Protein AF-A0A5U0D5L1-F1 (afdb_monomer_lite)

Foldseek 3Di:
DDQDPVRDDDQCQVCCVVCDDVNVVVVLVVPPLVVLLVVLVVCVVVLFFPPDDSVVNSVVVSVVVVVCSNPDPDPVSCVVCVVVVVVVVVVVSVVGGDD

Structure (mmCIF, N/CA/C/O backbone):
data_AF-A0A5U0D5L1-F1
#
_entry.id   AF-A0A5U0D5L1-F1
#
loop_
_atom_site.group_PDB
_atom_site.id
_atom_site.type_symbol
_atom_site.label_atom_id
_atom_site.label_alt_id
_atom_site.label_comp_id
_atom_site.label_asym_id
_atom_site.label_entity_id
_atom_site.label_seq_id
_atom_site.pdbx_PDB_ins_code
_atom_site.Cartn_x
_atom_site.Cartn_y
_atom_site.Cartn_z
_atom_site.occupancy
_atom_site.B_iso_or_equiv
_atom_site.auth_seq_id
_atom_site.auth_comp_id
_atom_site.auth_asym_id
_atom_site.auth_atom_id
_atom_site.pdbx_PDB_model_num
ATOM 1 N N . TYR A 1 1 ? 8.402 -0.991 -8.455 1.00 68.38 1 TYR A N 1
ATOM 2 C CA . TYR A 1 1 ? 9.416 -1.388 -9.450 1.00 68.38 1 TYR A CA 1
ATOM 3 C C . TYR A 1 1 ? 9.364 -2.883 -9.616 1.00 68.38 1 TYR A C 1
ATOM 5 O O . TYR A 1 1 ? 9.111 -3.566 -8.629 1.00 68.38 1 TYR A O 1
ATOM 13 N N . ILE A 1 2 ? 9.602 -3.363 -10.829 1.00 71.62 2 ILE A N 1
ATOM 14 C CA . ILE A 1 2 ? 9.815 -4.781 -11.125 1.00 71.62 2 ILE A CA 1
ATOM 15 C C . ILE A 1 2 ? 11.290 -4.939 -11.492 1.00 71.62 2 ILE A C 1
ATOM 17 O O . ILE A 1 2 ? 11.867 -4.048 -12.114 1.00 71.62 2 ILE A O 1
ATOM 21 N N . ILE A 1 3 ? 11.911 -6.022 -11.031 1.00 71.88 3 ILE A N 1
ATOM 22 C CA . ILE A 1 3 ? 13.303 -6.336 -11.354 1.00 71.88 3 ILE A CA 1
ATOM 23 C C . ILE A 1 3 ? 13.286 -7.216 -12.602 1.00 71.88 3 ILE A C 1
ATOM 25 O O . ILE A 1 3 ? 12.662 -8.276 -12.583 1.00 71.88 3 ILE A O 1
ATOM 29 N N . ASP A 1 4 ? 13.923 -6.767 -13.683 1.00 72.38 4 ASP A N 1
ATOM 30 C CA . ASP A 1 4 ? 14.056 -7.571 -14.899 1.00 72.38 4 ASP A CA 1
ATOM 31 C C . ASP A 1 4 ? 15.099 -8.693 -14.733 1.00 72.38 4 ASP A C 1
ATOM 3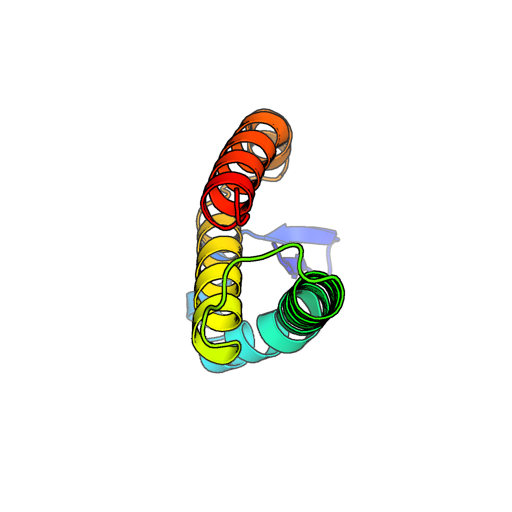3 O O . ASP A 1 4 ? 15.826 -8.775 -13.737 1.00 72.38 4 ASP A O 1
ATOM 37 N N . ASN A 1 5 ? 15.217 -9.554 -15.744 1.00 74.62 5 ASN A N 1
ATOM 38 C CA . ASN A 1 5 ? 16.189 -10.654 -15.742 1.00 74.62 5 ASN A CA 1
ATOM 39 C C . ASN A 1 5 ? 17.655 -10.181 -15.660 1.00 74.62 5 ASN A C 1
ATOM 41 O O . ASN A 1 5 ? 18.529 -10.949 -15.261 1.00 74.62 5 ASN A O 1
ATOM 45 N N . ASN A 1 6 ? 17.924 -8.919 -15.996 1.00 80.81 6 ASN A N 1
ATOM 46 C CA . ASN A 1 6 ? 19.238 -8.283 -15.933 1.00 80.81 6 ASN A CA 1
ATOM 47 C C . ASN A 1 6 ? 19.458 -7.510 -14.618 1.00 80.81 6 ASN A C 1
ATOM 49 O O . ASN A 1 6 ? 20.469 -6.824 -14.472 1.00 80.81 6 ASN A O 1
ATOM 53 N N . LYS A 1 7 ? 18.548 -7.645 -13.644 1.00 76.12 7 LYS A N 1
ATOM 54 C CA . LYS A 1 7 ? 18.540 -6.938 -12.354 1.00 76.12 7 LYS A CA 1
ATOM 55 C C . LYS A 1 7 ? 18.333 -5.423 -12.452 1.00 76.12 7 LYS A C 1
ATOM 57 O O . LYS A 1 7 ? 18.607 -4.705 -11.488 1.00 76.12 7 LYS A O 1
ATOM 62 N N . ASN A 1 8 ? 17.815 -4.931 -13.570 1.00 76.75 8 ASN A N 1
ATOM 63 C CA . ASN A 1 8 ? 17.420 -3.538 -13.703 1.00 76.75 8 ASN A CA 1
ATOM 64 C C . ASN A 1 8 ? 16.063 -3.309 -13.048 1.00 76.75 8 ASN A C 1
ATOM 66 O O . ASN A 1 8 ? 15.167 -4.151 -13.097 1.00 76.75 8 ASN A O 1
ATOM 70 N N . LEU A 1 9 ? 15.907 -2.134 -12.449 1.00 75.31 9 LEU A N 1
ATOM 71 C CA . LEU A 1 9 ? 14.650 -1.705 -11.854 1.00 75.31 9 LEU A CA 1
ATOM 72 C C . LEU A 1 9 ? 13.821 -0.979 -12.900 1.00 75.31 9 LEU A C 1
ATOM 74 O O . LEU A 1 9 ? 14.170 0.130 -13.299 1.00 75.31 9 LEU A O 1
ATOM 78 N N . ILE A 1 10 ? 12.700 -1.579 -13.282 1.00 77.81 10 ILE A N 1
ATOM 79 C CA . ILE A 1 10 ? 11.755 -0.982 -14.218 1.00 77.81 10 ILE A CA 1
ATOM 80 C C . ILE A 1 10 ? 10.613 -0.322 -13.422 1.00 77.81 10 ILE A C 1
ATOM 82 O O . ILE A 1 10 ? 10.040 -0.958 -12.517 1.00 77.81 10 ILE A O 1
ATOM 86 N N . PRO A 1 11 ? 10.279 0.956 -13.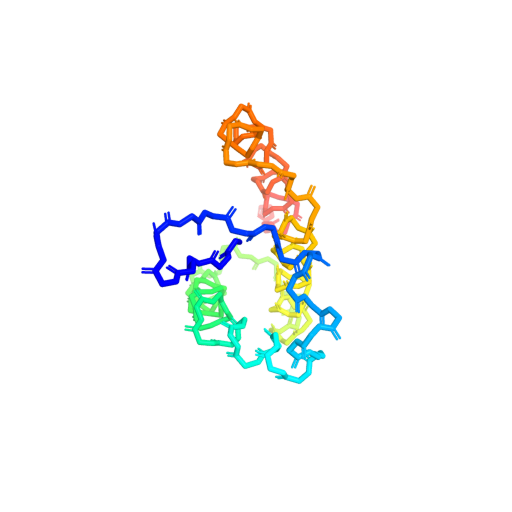687 1.00 77.75 11 PRO A N 1
ATOM 87 C CA . PRO A 1 11 ? 9.112 1.614 -13.103 1.00 77.75 11 PRO A CA 1
ATOM 88 C C . PRO A 1 11 ? 7.818 0.857 -13.422 1.00 77.75 11 PRO A C 1
ATOM 90 O O . PRO A 1 11 ? 7.633 0.353 -14.525 1.00 77.75 11 PRO A O 1
ATOM 93 N N . ILE A 1 12 ? 6.878 0.806 -12.471 1.00 77.94 12 ILE A N 1
ATOM 94 C CA . ILE A 1 12 ? 5.602 0.086 -12.672 1.00 77.94 12 ILE A CA 1
ATOM 95 C C . ILE A 1 12 ? 4.820 0.661 -13.861 1.00 77.94 12 ILE A C 1
ATOM 97 O O . ILE A 1 12 ? 4.200 -0.096 -14.596 1.00 77.94 12 ILE A O 1
ATOM 101 N N . GLN A 1 13 ? 4.911 1.972 -14.090 1.00 74.06 13 GLN A N 1
ATOM 102 C CA . GLN A 1 13 ? 4.276 2.681 -15.207 1.00 74.06 13 GLN A CA 1
ATOM 103 C C . GLN A 1 13 ? 4.684 2.135 -16.581 1.00 74.06 13 GLN A C 1
ATOM 105 O O . GLN A 1 13 ? 3.875 2.140 -17.501 1.00 74.06 13 GLN A O 1
ATOM 110 N N . GLU A 1 14 ? 5.930 1.676 -16.720 1.00 76.81 14 GLU A N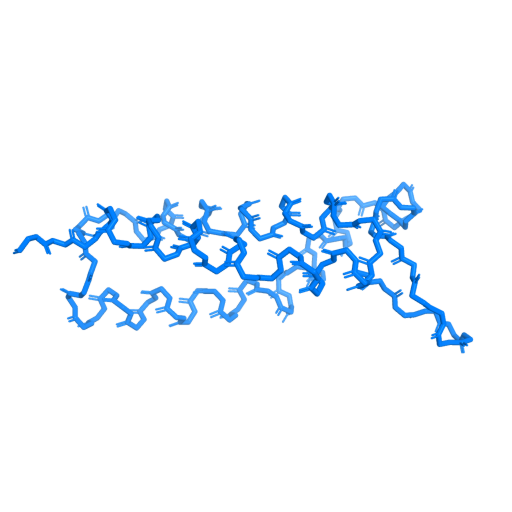 1
ATOM 111 C CA . GLU A 1 14 ? 6.465 1.155 -17.982 1.00 76.81 14 GLU A CA 1
ATOM 112 C C . GLU A 1 14 ? 6.069 -0.308 -18.200 1.00 76.81 14 GLU A C 1
ATOM 114 O O . GLU A 1 14 ? 5.893 -0.748 -19.332 1.00 76.81 14 GLU A O 1
ATOM 119 N N . VAL A 1 15 ? 5.880 -1.060 -17.113 1.00 77.31 15 VAL A N 1
ATOM 120 C CA . VAL A 1 15 ? 5.504 -2.479 -17.178 1.00 77.31 15 VAL A CA 1
ATOM 121 C C . VAL A 1 15 ? 3.991 -2.657 -17.296 1.00 77.31 15 VAL A C 1
ATOM 123 O O . VAL A 1 15 ? 3.514 -3.579 -17.953 1.00 77.31 15 VAL A O 1
ATOM 126 N N . MET A 1 16 ? 3.222 -1.762 -16.682 1.00 80.62 16 MET A N 1
ATOM 127 C CA . MET A 1 16 ? 1.769 -1.846 -16.559 1.00 80.62 16 MET A CA 1
ATOM 128 C C . MET A 1 16 ? 1.017 -1.978 -17.902 1.00 80.62 16 MET A C 1
ATOM 130 O O . MET A 1 16 ? 0.115 -2.815 -17.962 1.00 80.62 16 MET A O 1
ATOM 134 N N . PRO A 1 17 ? 1.371 -1.264 -18.992 1.00 81.62 17 PRO A N 1
ATOM 135 C CA . PRO A 1 17 ? 0.746 -1.468 -20.303 1.00 81.62 17 PRO A CA 1
ATOM 136 C C . PRO A 1 17 ? 1.003 -2.856 -20.909 1.00 81.62 17 PRO A C 1
ATOM 138 O O . PRO A 1 17 ? 0.248 -3.285 -21.775 1.00 81.62 17 PRO A O 1
ATOM 141 N N . ILE A 1 18 ? 2.064 -3.544 -20.472 1.00 82.31 18 ILE A N 1
ATOM 142 C CA . ILE A 1 18 ? 2.510 -4.837 -21.008 1.00 82.31 18 ILE A CA 1
ATOM 143 C C . ILE A 1 18 ? 1.880 -5.993 -20.223 1.00 82.31 18 ILE A C 1
ATOM 145 O O . ILE A 1 18 ? 1.367 -6.934 -20.822 1.00 82.31 18 ILE A O 1
ATOM 149 N N . ILE A 1 19 ? 1.904 -5.927 -18.886 1.00 81.00 19 ILE A N 1
ATOM 150 C CA . ILE A 1 19 ? 1.374 -6.994 -18.014 1.00 81.00 19 ILE A CA 1
ATOM 151 C C . ILE A 1 19 ? -0.135 -6.868 -17.763 1.00 81.00 19 ILE A C 1
ATOM 153 O O . ILE A 1 19 ? -0.787 -7.837 -17.381 1.00 81.00 19 ILE A O 1
ATOM 157 N N . GLY A 1 20 ? -0.697 -5.678 -17.987 1.00 81.19 20 GLY A N 1
ATOM 158 C CA . GLY A 1 20 ? -2.101 -5.377 -17.743 1.00 81.19 20 GLY A CA 1
ATOM 159 C C . GLY A 1 20 ? -2.461 -5.213 -16.261 1.00 81.19 20 GLY A C 1
ATOM 160 O O . GLY A 1 20 ? -1.708 -5.553 -15.347 1.00 81.19 20 GLY A O 1
ATOM 161 N N . TRP A 1 21 ? -3.660 -4.675 -16.022 1.00 78.38 21 TRP A N 1
ATOM 162 C CA . TRP A 1 21 ? -4.166 -4.368 -14.679 1.00 78.38 21 TRP A CA 1
ATOM 163 C C . TRP A 1 21 ? -4.323 -5.600 -13.784 1.00 78.38 21 TRP A C 1
ATOM 165 O O . TRP A 1 21 ? -3.926 -5.554 -12.624 1.00 78.38 21 TRP A O 1
ATOM 175 N N . ASN A 1 22 ? -4.844 -6.706 -14.322 1.00 78.94 22 ASN A N 1
ATOM 176 C CA . ASN A 1 22 ? -5.110 -7.915 -13.536 1.00 78.94 22 ASN A CA 1
ATOM 177 C C . ASN A 1 22 ? -3.822 -8.531 -12.973 1.00 78.94 22 ASN A C 1
ATOM 179 O O . ASN A 1 22 ? -3.807 -9.038 -11.856 1.00 78.94 22 ASN A O 1
ATOM 183 N N . GLU A 1 23 ? -2.729 -8.496 -13.737 1.00 80.81 23 GLU A N 1
ATOM 184 C CA . GLU A 1 23 ? -1.455 -9.051 -13.283 1.00 80.81 23 GLU A CA 1
ATOM 185 C C . GLU A 1 23 ? -0.776 -8.126 -12.266 1.00 80.81 23 GLU A C 1
ATOM 187 O O . GLU A 1 23 ? -0.225 -8.587 -11.268 1.00 80.81 23 GLU A O 1
ATOM 192 N N . LEU A 1 24 ? -0.904 -6.807 -12.450 1.00 78.62 24 LEU A N 1
ATOM 193 C CA . LEU A 1 24 ? -0.474 -5.826 -11.455 1.00 78.62 24 LEU A CA 1
ATOM 194 C C . LEU A 1 24 ? -1.235 -5.982 -10.128 1.00 78.62 24 LEU A C 1
ATOM 196 O O . LEU A 1 24 ? -0.636 -5.871 -9.057 1.00 78.62 24 LEU A O 1
ATOM 200 N N . GLU A 1 25 ? -2.538 -6.256 -10.190 1.00 77.94 25 GLU A N 1
ATOM 201 C CA . GLU A 1 25 ? -3.375 -6.501 -9.015 1.00 77.94 25 GLU A CA 1
ATOM 202 C C . GLU A 1 25 ? -2.935 -7.762 -8.262 1.00 77.94 25 GLU A C 1
ATOM 204 O O . GLU A 1 25 ? -2.775 -7.711 -7.044 1.00 77.94 25 GLU A O 1
ATOM 209 N N . LYS A 1 26 ? -2.623 -8.859 -8.965 1.00 79.81 26 LYS A N 1
ATOM 210 C CA . LYS A 1 26 ? -2.063 -10.071 -8.337 1.00 79.81 26 LYS A CA 1
ATOM 211 C C . LYS A 1 26 ? -0.738 -9.804 -7.625 1.00 79.81 26 LYS A C 1
ATOM 213 O O . LYS A 1 26 ? -0.572 -10.213 -6.478 1.00 79.81 26 LYS A O 1
ATOM 218 N N . ILE A 1 27 ? 0.179 -9.075 -8.264 1.00 76.38 27 ILE A N 1
ATOM 219 C CA . ILE A 1 27 ? 1.456 -8.681 -7.644 1.00 76.38 27 ILE A CA 1
ATOM 220 C C . ILE A 1 27 ? 1.192 -7.809 -6.405 1.00 76.38 27 ILE A C 1
ATOM 222 O O . ILE A 1 27 ? 1.825 -7.976 -5.362 1.00 76.38 27 ILE A O 1
ATOM 226 N N . SER A 1 28 ? 0.239 -6.878 -6.482 1.00 77.31 28 SER A N 1
ATOM 227 C CA . SER A 1 28 ? -0.139 -6.053 -5.332 1.00 77.31 28 SER A CA 1
ATOM 228 C C . SER A 1 28 ? -0.678 -6.895 -4.179 1.00 77.31 28 SER A C 1
ATOM 230 O O . SER A 1 28 ? -0.243 -6.710 -3.039 1.00 77.31 28 SER A O 1
ATOM 232 N N . LEU A 1 29 ? -1.546 -7.861 -4.483 1.00 78.12 29 LEU A N 1
ATOM 233 C CA . LEU A 1 29 ? -2.112 -8.786 -3.509 1.00 78.12 29 LEU A CA 1
ATOM 234 C C . LEU A 1 29 ? -1.018 -9.571 -2.777 1.00 78.12 29 LEU A C 1
ATOM 236 O O . LEU A 1 29 ? -1.019 -9.634 -1.545 1.00 78.12 29 LEU A O 1
ATOM 240 N N . GLU A 1 30 ? -0.060 -10.108 -3.533 1.00 78.12 30 GLU A N 1
ATOM 241 C CA . GLU A 1 30 ? 1.021 -10.950 -3.020 1.00 78.12 30 GLU A CA 1
ATOM 242 C C . GLU A 1 30 ? 2.011 -10.173 -2.136 1.00 78.12 30 GLU A C 1
ATOM 244 O O . GLU A 1 30 ? 2.401 -10.643 -1.065 1.00 78.12 30 GLU A O 1
ATOM 249 N N . TYR A 1 31 ? 2.400 -8.959 -2.539 1.0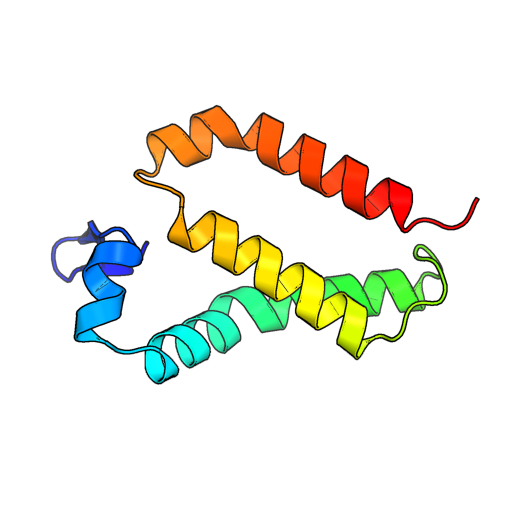0 72.75 31 TYR A N 1
ATOM 250 C CA . TYR A 1 31 ? 3.514 -8.246 -1.898 1.00 72.75 31 TYR A CA 1
ATOM 251 C C . TYR A 1 31 ? 3.103 -7.091 -0.977 1.00 72.75 31 TYR A C 1
ATOM 253 O O . TYR A 1 31 ? 3.868 -6.742 -0.066 1.00 72.75 31 TYR A O 1
ATOM 261 N N . ILE A 1 32 ? 1.934 -6.483 -1.201 1.00 75.88 32 ILE A N 1
ATOM 262 C CA . ILE A 1 32 ? 1.482 -5.261 -0.516 1.00 75.88 32 ILE A CA 1
ATOM 263 C C . ILE A 1 32 ? 0.248 -5.557 0.337 1.00 75.88 32 ILE A C 1
ATOM 265 O O . ILE A 1 32 ? 0.294 -5.368 1.555 1.00 75.88 32 ILE A O 1
ATOM 269 N N . THR A 1 33 ? -0.826 -6.064 -0.268 1.00 79.88 33 THR A N 1
ATOM 270 C CA . THR A 1 33 ? -2.138 -6.169 0.383 1.00 79.88 33 THR A CA 1
ATOM 271 C C . THR A 1 33 ? -2.121 -7.070 1.604 1.00 79.88 33 THR A C 1
ATOM 273 O O . THR A 1 33 ? -2.635 -6.673 2.647 1.00 79.88 33 THR A O 1
ATOM 276 N N . GLY A 1 34 ? -1.463 -8.233 1.537 1.00 81.38 34 GLY A N 1
ATOM 277 C CA . GLY A 1 34 ? -1.349 -9.119 2.700 1.00 81.38 34 GLY A CA 1
ATOM 278 C C . GLY A 1 34 ? -0.705 -8.434 3.915 1.00 81.38 34 GLY A C 1
ATOM 279 O O . GLY A 1 34 ? -1.197 -8.555 5.037 1.00 81.38 34 GLY A O 1
ATOM 280 N N . LYS A 1 35 ? 0.357 -7.646 3.694 1.00 81.62 35 LYS A N 1
ATOM 281 C CA . LYS A 1 35 ? 1.061 -6.923 4.768 1.00 81.62 35 LYS A CA 1
ATOM 282 C C . LYS A 1 35 ? 0.241 -5.757 5.308 1.00 81.62 35 LYS A C 1
ATOM 284 O O . LYS A 1 35 ? 0.178 -5.578 6.523 1.00 81.62 35 LYS A O 1
ATOM 289 N N . VAL A 1 36 ? -0.385 -4.978 4.424 1.00 81.94 36 VAL A N 1
ATOM 290 C CA . VAL A 1 36 ? -1.253 -3.855 4.808 1.00 81.94 36 VAL A CA 1
ATOM 291 C C . VAL A 1 36 ? -2.421 -4.366 5.643 1.00 81.94 36 VAL A C 1
ATOM 293 O O . VAL A 1 36 ? -2.621 -3.888 6.757 1.00 81.94 36 VAL A O 1
ATOM 296 N N . ASN A 1 37 ? -3.124 -5.392 5.163 1.00 83.81 37 ASN A N 1
ATOM 297 C CA . ASN A 1 37 ? -4.277 -5.962 5.852 1.00 83.81 37 ASN A CA 1
ATOM 298 C C . ASN A 1 37 ? -3.895 -6.506 7.234 1.00 83.81 37 ASN A C 1
ATOM 300 O O . ASN A 1 37 ? -4.598 -6.229 8.200 1.00 83.81 37 ASN A O 1
ATOM 304 N N . ALA A 1 38 ? -2.763 -7.209 7.359 1.00 85.56 38 ALA A N 1
ATOM 305 C CA . ALA A 1 38 ? -2.295 -7.723 8.647 1.00 85.56 38 ALA A CA 1
ATOM 306 C C . ALA A 1 38 ? -2.010 -6.603 9.665 1.00 85.56 38 ALA A C 1
ATOM 308 O O . ALA A 1 38 ? -2.382 -6.715 10.833 1.00 85.56 38 ALA A O 1
ATOM 309 N N . ILE A 1 39 ? -1.376 -5.508 9.228 1.00 84.19 39 ILE A N 1
ATOM 310 C CA . ILE A 1 39 ? -1.100 -4.350 10.091 1.00 84.19 39 ILE A CA 1
ATOM 311 C C . ILE A 1 39 ? -2.407 -3.669 10.504 1.00 84.19 39 ILE A C 1
ATOM 313 O O . ILE A 1 39 ? -2.588 -3.378 11.683 1.00 84.19 39 ILE A O 1
ATOM 317 N N . VAL A 1 40 ? -3.321 -3.441 9.559 1.00 82.25 40 VAL A N 1
ATOM 318 C CA . VAL A 1 40 ? -4.618 -2.801 9.824 1.00 82.25 40 VAL A CA 1
ATOM 319 C C . VAL A 1 40 ? -5.437 -3.618 10.812 1.00 82.25 40 VAL A C 1
ATOM 321 O O . VAL A 1 40 ? -5.866 -3.081 11.830 1.00 82.25 40 VAL A O 1
ATOM 324 N N . SER A 1 41 ? -5.582 -4.923 10.575 1.00 84.56 41 SER A N 1
ATOM 325 C CA . SER A 1 41 ? -6.326 -5.802 11.475 1.00 84.56 41 SER A CA 1
ATOM 326 C C . SER A 1 41 ? -5.721 -5.825 12.880 1.00 84.56 41 SER A C 1
ATOM 328 O O . SER A 1 41 ? -6.468 -5.777 13.853 1.00 84.56 41 SER A O 1
ATOM 330 N N . LYS A 1 42 ? -4.386 -5.811 13.011 1.00 86.62 42 LYS A N 1
ATOM 331 C CA . LYS A 1 42 ? -3.723 -5.687 14.317 1.00 86.62 42 LYS A CA 1
ATOM 332 C C . LYS A 1 42 ? -4.053 -4.358 15.008 1.00 86.62 42 LYS A C 1
ATOM 334 O O . LYS A 1 42 ? -4.383 -4.351 16.187 1.00 86.62 42 LYS A O 1
ATOM 339 N N . LEU A 1 43 ? -3.989 -3.240 14.287 1.00 82.50 43 LEU A N 1
ATOM 340 C CA . LEU A 1 43 ? -4.278 -1.915 14.848 1.00 82.50 43 L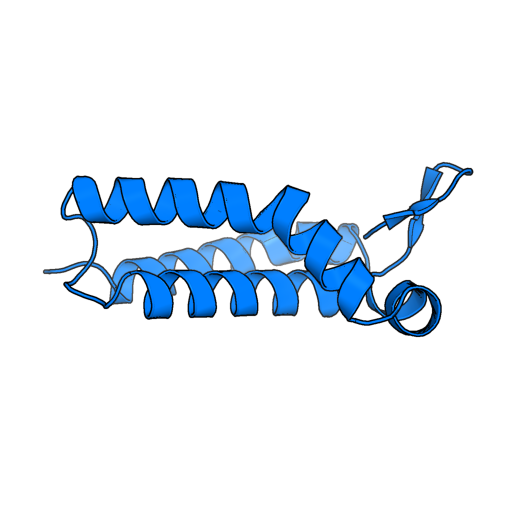EU A CA 1
ATOM 341 C C . LEU A 1 43 ? -5.749 -1.764 15.280 1.00 82.50 43 LEU A C 1
ATOM 343 O O . LEU A 1 43 ? -6.017 -1.111 16.288 1.00 82.50 43 LEU A O 1
ATOM 347 N N . ILE A 1 44 ? -6.682 -2.385 14.549 1.00 81.12 44 ILE A N 1
ATOM 348 C CA . ILE A 1 44 ? -8.100 -2.472 14.931 1.00 81.12 44 ILE A CA 1
ATOM 349 C C . ILE A 1 44 ? -8.254 -3.315 16.203 1.00 81.12 44 ILE A C 1
ATOM 351 O O . ILE A 1 44 ? -8.889 -2.866 17.151 1.00 81.12 44 ILE A O 1
ATOM 355 N N . GLN A 1 45 ? -7.636 -4.502 16.264 1.00 83.81 45 GLN A N 1
ATOM 356 C CA . GLN A 1 45 ? -7.677 -5.372 17.451 1.00 83.81 45 GLN A CA 1
ATOM 357 C C . GLN A 1 45 ? -7.123 -4.689 18.709 1.00 83.81 45 GLN A C 1
ATOM 359 O O . GLN A 1 45 ? -7.618 -4.918 19.809 1.00 83.81 45 GLN A O 1
ATOM 364 N N . GLU A 1 46 ? -6.106 -3.841 18.552 1.00 87.12 46 GLU A N 1
ATOM 365 C CA . GLU A 1 46 ? -5.509 -3.064 19.642 1.00 87.12 46 GLU A CA 1
ATOM 366 C C . GLU A 1 46 ? -6.308 -1.790 19.998 1.00 87.12 46 GLU A C 1
ATOM 368 O O . GLU A 1 46 ? -5.848 -1.015 20.836 1.00 87.12 46 GLU A O 1
ATOM 373 N N . ASN A 1 47 ? -7.476 -1.546 19.378 1.00 81.00 47 ASN A N 1
ATOM 374 C CA . ASN A 1 47 ? -8.277 -0.317 19.516 1.00 81.00 47 ASN A CA 1
ATOM 375 C C . ASN A 1 47 ? -7.456 0.970 19.297 1.00 81.00 47 ASN A C 1
ATOM 377 O O . ASN A 1 47 ? -7.697 2.004 19.917 1.00 81.00 47 ASN A O 1
ATOM 381 N N . GLN A 1 48 ? -6.454 0.920 18.415 1.00 77.56 48 GLN A N 1
ATOM 382 C CA . GLN A 1 48 ? -5.602 2.076 18.112 1.00 77.56 48 GLN A CA 1
ATOM 383 C C . GLN A 1 48 ? -6.144 2.939 16.974 1.00 77.56 48 GLN A C 1
ATOM 385 O O . GLN A 1 48 ? -5.566 3.983 16.663 1.00 77.56 48 GLN A O 1
ATOM 390 N N . LEU A 1 49 ? -7.223 2.497 16.335 1.00 73.94 49 LEU A N 1
ATOM 391 C CA . LEU A 1 49 ? -7.888 3.177 15.238 1.00 73.94 49 LEU A CA 1
ATOM 392 C C . LEU A 1 49 ? -9.349 3.402 15.611 1.00 73.94 49 LEU A C 1
ATOM 394 O O . LEU A 1 49 ? -9.964 2.557 16.255 1.00 73.94 49 LEU A O 1
ATOM 398 N N . LYS A 1 50 ? -9.889 4.533 15.163 1.00 72.38 50 LYS A N 1
ATOM 399 C CA . LYS A 1 50 ? -11.321 4.824 15.142 1.00 72.38 50 LYS A CA 1
ATOM 400 C C . LYS A 1 50 ? -12.089 3.662 14.540 1.00 72.38 50 LYS A C 1
ATOM 402 O O . LYS A 1 50 ? -11.588 2.993 13.633 1.00 72.38 50 LYS A O 1
ATOM 407 N N . ALA A 1 51 ? -13.333 3.509 14.982 1.00 68.88 51 ALA A N 1
ATOM 408 C CA . ALA A 1 51 ? -14.293 2.597 14.378 1.00 68.88 51 ALA A CA 1
ATOM 409 C C . ALA A 1 51 ? -14.566 2.998 12.915 1.00 68.88 51 ALA A C 1
ATOM 411 O O . ALA A 1 51 ? -15.465 3.781 12.611 1.00 68.88 51 ALA A O 1
ATOM 412 N N . TYR A 1 52 ? -13.743 2.469 12.018 1.00 70.81 52 TYR A N 1
ATOM 413 C CA . TYR A 1 52 ? -13.941 2.470 10.580 1.00 70.81 52 TYR A CA 1
ATOM 414 C C . TYR A 1 52 ? -14.297 1.059 10.144 1.00 70.81 52 TYR A C 1
ATOM 416 O O . TYR A 1 52 ? -13.850 0.079 10.742 1.00 70.81 52 TYR A O 1
ATOM 424 N N . ASP A 1 53 ? -15.082 0.970 9.078 1.00 80.44 53 ASP A N 1
ATOM 425 C CA . ASP A 1 53 ? -15.274 -0.293 8.385 1.00 80.44 53 ASP A CA 1
ATOM 426 C C . ASP A 1 53 ? -13.911 -0.846 7.920 1.00 80.44 53 ASP A C 1
ATOM 428 O O . ASP A 1 53 ? -13.085 -0.120 7.353 1.00 80.44 53 ASP A O 1
ATOM 432 N N . ASP A 1 54 ? -13.662 -2.118 8.230 1.00 78.88 54 ASP A N 1
ATOM 433 C CA . ASP A 1 54 ? -12.371 -2.780 8.017 1.00 78.88 54 ASP A CA 1
ATOM 434 C C . ASP A 1 54 ? -12.012 -2.826 6.523 1.00 78.88 54 ASP A C 1
ATOM 436 O O . ASP A 1 54 ? -10.878 -2.518 6.138 1.00 78.88 54 ASP A O 1
ATOM 440 N N . ASP A 1 55 ? -12.994 -3.107 5.663 1.00 81.19 55 ASP A N 1
ATOM 441 C CA . ASP A 1 55 ? -12.796 -3.160 4.215 1.00 81.19 55 ASP A CA 1
ATOM 442 C C . ASP A 1 55 ? -12.538 -1.766 3.640 1.00 81.19 55 ASP A C 1
ATOM 444 O O . ASP A 1 55 ? -11.636 -1.591 2.814 1.00 81.19 55 ASP A O 1
ATOM 448 N N . VAL A 1 56 ? -13.259 -0.743 4.112 1.00 81.31 56 VAL A N 1
ATOM 449 C CA . VAL A 1 56 ? -13.014 0.653 3.714 1.00 81.31 56 VAL A CA 1
ATOM 450 C C . VAL A 1 56 ? -11.579 1.065 4.038 1.00 81.31 56 VAL A C 1
ATOM 452 O O . VAL A 1 56 ? -10.884 1.626 3.183 1.00 81.31 56 VAL A O 1
ATOM 455 N N . LEU A 1 57 ? -11.107 0.771 5.250 1.00 80.62 57 LEU A N 1
ATOM 456 C CA . LEU A 1 57 ? -9.774 1.172 5.682 1.00 80.62 57 LEU A CA 1
ATOM 457 C C . LEU A 1 57 ? -8.672 0.432 4.909 1.00 80.62 57 LEU A C 1
ATOM 459 O O . LEU A 1 57 ? -7.708 1.057 4.451 1.00 80.62 57 LEU A O 1
ATOM 463 N N . LYS A 1 58 ? -8.826 -0.881 4.717 1.00 83.00 58 LYS A N 1
ATOM 464 C CA . LYS A 1 58 ? -7.904 -1.693 3.910 1.00 83.00 58 LYS A CA 1
ATOM 465 C C . LYS A 1 58 ? -7.840 -1.195 2.470 1.00 83.00 58 LYS A C 1
ATOM 467 O O . LYS A 1 58 ? -6.742 -1.014 1.941 1.00 83.00 58 LYS A O 1
ATOM 472 N N . ASN A 1 59 ? -8.981 -0.928 1.839 1.00 82.50 59 ASN A N 1
ATOM 473 C CA . ASN A 1 59 ? -9.031 -0.457 0.453 1.00 82.50 59 ASN A CA 1
ATOM 474 C C . ASN A 1 59 ? -8.358 0.906 0.283 1.00 82.50 59 ASN A C 1
ATOM 476 O O . ASN A 1 59 ? -7.569 1.098 -0.645 1.00 82.50 59 ASN A O 1
ATOM 480 N N . LEU A 1 60 ? -8.598 1.832 1.211 1.00 82.88 60 LEU A N 1
ATOM 481 C CA . LEU A 1 60 ? -7.989 3.157 1.168 1.00 82.88 60 LEU A CA 1
ATOM 482 C C . LEU A 1 60 ? -6.457 3.083 1.279 1.00 82.88 60 LEU A C 1
ATOM 484 O O . LEU A 1 60 ? -5.736 3.720 0.508 1.00 82.88 60 LEU A O 1
ATOM 488 N N . LEU A 1 61 ? -5.955 2.271 2.211 1.00 82.38 61 LEU A N 1
ATOM 489 C CA . LEU A 1 61 ? -4.520 2.092 2.417 1.00 82.38 61 LEU A CA 1
ATOM 490 C C . LEU A 1 61 ? -3.856 1.402 1.221 1.00 82.38 61 LEU A C 1
ATOM 492 O O . LEU A 1 61 ? -2.812 1.864 0.757 1.00 82.38 61 LEU A O 1
ATOM 496 N N . ASN A 1 62 ? -4.477 0.357 0.670 1.00 82.62 62 ASN A N 1
ATOM 497 C CA . ASN A 1 62 ? -3.991 -0.307 -0.541 1.00 82.62 62 ASN A CA 1
ATOM 498 C C . ASN A 1 62 ? -3.933 0.657 -1.737 1.00 82.62 62 ASN A C 1
ATOM 500 O O . ASN A 1 62 ? -2.909 0.721 -2.420 1.00 82.62 62 ASN A O 1
ATOM 504 N N . GLY A 1 63 ? -4.978 1.466 -1.947 1.00 80.81 63 GLY A N 1
ATOM 505 C CA . GLY A 1 63 ? -5.006 2.481 -3.002 1.00 80.81 63 GLY A CA 1
ATOM 506 C C . GLY A 1 63 ? -3.899 3.526 -2.847 1.00 80.81 63 GLY A C 1
ATOM 507 O O . GLY A 1 63 ? -3.249 3.902 -3.825 1.00 80.81 63 GLY A O 1
ATOM 508 N N . TRP A 1 64 ? -3.613 3.946 -1.614 1.00 80.00 64 TRP A N 1
ATOM 509 C CA . TRP A 1 64 ? -2.537 4.893 -1.332 1.00 80.00 64 TRP A CA 1
ATOM 510 C C . TRP A 1 64 ? -1.145 4.308 -1.620 1.00 80.00 64 TRP A C 1
ATOM 512 O O . TRP A 1 64 ? -0.334 4.948 -2.294 1.00 80.00 64 TRP A O 1
ATOM 522 N N . PHE A 1 65 ? -0.873 3.071 -1.191 1.00 78.19 65 PHE A N 1
ATOM 523 C CA . PHE A 1 65 ? 0.392 2.397 -1.506 1.00 78.19 65 PHE A CA 1
ATOM 524 C C . PHE A 1 65 ? 0.563 2.160 -3.008 1.00 78.19 65 PHE A C 1
ATOM 526 O O . PHE A 1 65 ? 1.655 2.384 -3.537 1.00 78.19 65 PHE A O 1
ATOM 533 N N . MET A 1 66 ? -0.508 1.775 -3.707 1.00 78.00 66 MET A N 1
ATOM 534 C CA . MET A 1 66 ? -0.496 1.630 -5.162 1.00 78.00 66 MET A CA 1
ATOM 535 C C . MET A 1 66 ? -0.193 2.966 -5.850 1.00 78.00 66 MET A C 1
ATOM 537 O O . MET A 1 66 ? 0.650 3.020 -6.744 1.00 78.00 66 MET A O 1
ATOM 541 N N . HIS A 1 67 ? -0.800 4.067 -5.394 1.00 78.81 67 HIS A N 1
ATOM 542 C CA . HIS A 1 67 ? -0.518 5.400 -5.925 1.00 78.81 67 HIS A CA 1
ATOM 543 C C . HIS A 1 67 ? 0.968 5.763 -5.786 1.00 78.81 67 HIS A C 1
ATOM 545 O O . HIS A 1 67 ? 1.575 6.210 -6.759 1.00 78.81 67 HIS A O 1
ATOM 551 N N . ILE A 1 68 ? 1.586 5.521 -4.624 1.00 75.12 68 ILE A N 1
ATOM 552 C CA . ILE A 1 68 ? 3.028 5.755 -4.423 1.00 75.12 68 ILE A CA 1
ATOM 553 C C . ILE A 1 68 ? 3.859 4.870 -5.356 1.00 75.12 68 ILE A C 1
ATOM 555 O O . ILE A 1 68 ? 4.794 5.353 -5.995 1.00 75.12 68 ILE A O 1
ATOM 559 N N . ALA A 1 69 ? 3.522 3.582 -5.443 1.00 73.06 69 ALA A N 1
ATOM 560 C CA . ALA A 1 69 ? 4.252 2.610 -6.249 1.00 73.06 69 ALA A CA 1
ATOM 561 C C . ALA A 1 69 ? 4.203 2.946 -7.747 1.00 73.06 69 ALA A C 1
ATOM 563 O O . ALA A 1 69 ? 5.209 2.782 -8.440 1.00 73.06 69 ALA A O 1
ATOM 564 N N . ILE A 1 70 ? 3.062 3.452 -8.223 1.00 73.75 70 ILE A N 1
ATOM 565 C CA . ILE A 1 70 ? 2.895 3.938 -9.590 1.00 73.75 70 ILE A CA 1
ATOM 566 C C . ILE A 1 70 ? 3.682 5.229 -9.787 1.00 73.75 70 ILE A C 1
ATOM 568 O O . ILE A 1 70 ? 4.377 5.326 -10.780 1.00 73.75 70 ILE A O 1
ATOM 572 N N . HIS A 1 71 ? 3.622 6.214 -8.889 1.00 72.38 71 HIS A N 1
ATOM 573 C CA . HIS A 1 71 ? 4.177 7.554 -9.151 1.00 72.38 71 HIS A CA 1
ATOM 574 C C . HIS A 1 71 ? 5.667 7.721 -8.813 1.00 72.38 71 HIS A C 1
ATOM 576 O O . HIS A 1 71 ? 6.258 8.752 -9.141 1.00 72.38 71 HIS A O 1
ATOM 582 N N . ALA A 1 72 ? 6.300 6.731 -8.185 1.00 68.88 72 ALA A N 1
ATOM 583 C CA . ALA A 1 72 ? 7.740 6.744 -7.962 1.00 68.88 72 ALA A CA 1
ATOM 584 C C . ALA A 1 72 ? 8.489 6.536 -9.295 1.00 68.88 72 ALA A C 1
ATOM 586 O O . ALA A 1 72 ? 8.373 5.478 -9.910 1.00 68.88 72 ALA A O 1
ATOM 587 N N . LYS A 1 73 ? 9.270 7.539 -9.729 1.00 65.88 73 LYS A N 1
ATOM 588 C CA . LYS A 1 73 ? 10.000 7.506 -11.012 1.00 65.88 73 LYS A CA 1
ATOM 589 C C . LYS A 1 73 ? 11.322 6.741 -10.944 1.00 65.88 73 LYS A C 1
ATOM 591 O O . LYS A 1 73 ? 11.714 6.102 -11.910 1.00 65.88 73 LYS A O 1
ATOM 596 N N . ASN A 1 74 ? 12.035 6.816 -9.820 1.00 67.44 74 ASN A N 1
ATOM 597 C CA . ASN A 1 74 ? 13.198 5.968 -9.536 1.00 67.44 74 ASN A CA 1
ATOM 598 C C . ASN A 1 74 ? 13.383 5.731 -8.019 1.00 67.44 74 ASN A C 1
ATOM 600 O O . ASN A 1 74 ? 12.802 6.431 -7.182 1.00 67.44 74 ASN A O 1
ATOM 604 N N . LEU A 1 75 ? 14.188 4.722 -7.653 1.00 67.88 75 LEU A N 1
ATOM 605 C CA . LEU A 1 75 ? 14.447 4.383 -6.246 1.00 67.88 75 LEU A CA 1
ATOM 606 C C . LEU A 1 75 ? 15.118 5.520 -5.466 1.00 67.88 75 LEU A C 1
ATOM 608 O O . LEU A 1 75 ? 14.885 5.631 -4.265 1.00 67.88 75 LEU A O 1
ATOM 612 N N . LYS A 1 76 ? 15.925 6.358 -6.130 1.00 73.62 76 LYS A N 1
ATOM 613 C CA . LYS A 1 76 ? 16.579 7.510 -5.500 1.00 73.62 76 LYS A CA 1
ATOM 614 C C . LYS A 1 76 ? 15.539 8.536 -5.050 1.00 73.62 76 LYS A C 1
ATOM 616 O O . LYS A 1 76 ? 15.530 8.914 -3.890 1.00 73.62 76 LYS A O 1
ATOM 621 N N . GLU A 1 77 ? 14.589 8.885 -5.910 1.00 72.69 77 GLU A N 1
ATOM 622 C CA . GLU A 1 77 ? 13.491 9.795 -5.581 1.00 72.69 77 GLU A CA 1
ATOM 623 C C . GLU A 1 77 ? 12.576 9.213 -4.492 1.00 72.69 77 GLU A C 1
ATOM 625 O O . GLU A 1 77 ? 12.131 9.941 -3.606 1.00 72.69 77 GLU A O 1
ATOM 630 N N . LEU A 1 78 ? 12.327 7.898 -4.507 1.00 73.06 78 LEU A N 1
ATOM 631 C CA . LEU A 1 78 ? 11.593 7.229 -3.430 1.00 73.06 78 LEU A CA 1
ATOM 632 C C . LEU A 1 78 ? 12.352 7.304 -2.095 1.00 73.06 78 LEU A C 1
ATOM 634 O O . LEU A 1 78 ? 11.733 7.536 -1.057 1.00 73.06 78 LEU A O 1
ATOM 638 N N . ALA A 1 79 ? 13.675 7.122 -2.112 1.00 75.69 79 ALA A N 1
ATOM 639 C CA . ALA A 1 79 ? 14.524 7.233 -0.931 1.00 75.69 79 ALA A CA 1
ATOM 640 C C . ALA A 1 79 ? 14.569 8.675 -0.399 1.00 75.69 79 ALA A C 1
ATOM 642 O O . ALA A 1 79 ? 14.365 8.882 0.798 1.00 75.69 79 ALA A O 1
ATOM 643 N N . ASP A 1 80 ? 14.727 9.657 -1.286 1.00 79.50 80 ASP A N 1
ATOM 644 C CA . ASP A 1 80 ? 14.762 11.085 -0.957 1.00 79.50 80 ASP A CA 1
ATOM 645 C C . ASP A 1 80 ? 13.413 11.560 -0.386 1.00 79.50 80 ASP A C 1
ATOM 647 O O . ASP A 1 80 ? 13.359 12.328 0.577 1.00 79.50 80 ASP A O 1
ATOM 651 N N . LYS A 1 81 ? 12.297 11.046 -0.920 1.00 77.56 81 LYS A N 1
ATOM 652 C CA . LYS A 1 81 ? 10.936 11.360 -0.449 1.00 77.56 81 LYS A CA 1
ATOM 653 C C . LYS A 1 81 ? 10.447 10.457 0.680 1.00 77.56 81 LYS A C 1
ATOM 655 O O . LYS A 1 81 ? 9.372 10.709 1.224 1.00 77.56 81 LYS A O 1
ATOM 660 N N . LYS A 1 82 ? 11.212 9.436 1.086 1.00 80.12 82 LYS A N 1
ATOM 661 C CA . LYS A 1 82 ? 10.815 8.466 2.123 1.00 80.12 82 LYS A CA 1
ATOM 662 C C . LYS A 1 82 ? 10.351 9.162 3.400 1.00 80.12 82 LYS A C 1
ATOM 664 O O . LYS A 1 82 ? 9.318 8.796 3.953 1.00 80.12 82 LYS A O 1
ATOM 669 N N . GLY A 1 83 ? 11.090 10.178 3.848 1.00 77.81 83 GLY A N 1
ATOM 670 C CA . GLY A 1 83 ? 10.736 10.951 5.040 1.00 77.81 83 GLY A CA 1
ATOM 671 C C . GLY A 1 83 ? 9.379 11.646 4.909 1.00 77.81 83 GLY A C 1
ATOM 672 O O . GLY A 1 83 ? 8.560 11.566 5.822 1.00 77.81 83 GLY A O 1
ATOM 673 N N . GLN A 1 84 ? 9.104 12.255 3.752 1.00 79.00 84 GLN A N 1
ATOM 674 C CA . GLN A 1 84 ? 7.819 12.899 3.468 1.00 79.00 84 GLN A CA 1
ATOM 675 C C . GLN A 1 84 ? 6.678 11.881 3.388 1.00 79.00 84 GLN A C 1
ATOM 677 O O . GLN A 1 84 ? 5.635 12.100 3.997 1.00 79.00 84 GLN A O 1
ATOM 682 N N . PHE A 1 85 ? 6.877 10.742 2.717 1.00 75.12 85 PHE A N 1
ATOM 683 C CA . PHE A 1 85 ? 5.871 9.677 2.667 1.00 75.12 85 PHE A CA 1
ATOM 684 C C . PHE A 1 85 ? 5.547 9.133 4.058 1.00 75.12 85 PHE A C 1
ATOM 686 O O . PHE A 1 85 ? 4.374 8.990 4.394 1.00 75.12 85 PHE A O 1
ATOM 693 N N . ILE A 1 86 ? 6.563 8.891 4.893 1.00 76.69 86 ILE A N 1
ATOM 694 C CA . ILE A 1 86 ? 6.364 8.465 6.285 1.00 76.69 86 ILE A CA 1
ATOM 695 C C . ILE A 1 86 ? 5.601 9.534 7.071 1.00 76.69 86 ILE A C 1
ATOM 697 O O . ILE A 1 86 ? 4.698 9.190 7.829 1.00 76.69 86 ILE A O 1
ATOM 701 N N . ALA A 1 87 ? 5.930 10.817 6.899 1.00 78.12 87 ALA A N 1
ATOM 702 C CA . ALA A 1 87 ? 5.247 11.906 7.593 1.00 78.12 87 ALA A CA 1
ATOM 703 C C . ALA A 1 87 ? 3.768 12.017 7.185 1.00 78.12 87 ALA A C 1
ATOM 705 O O . ALA A 1 87 ? 2.910 12.114 8.061 1.00 78.12 87 ALA A O 1
ATOM 706 N N . ILE A 1 88 ? 3.464 11.930 5.886 1.00 75.75 88 ILE A N 1
ATOM 707 C CA . ILE A 1 88 ? 2.089 11.931 5.361 1.00 75.75 88 ILE A CA 1
ATOM 708 C C . ILE A 1 88 ? 1.328 10.710 5.878 1.00 75.75 88 ILE A C 1
ATOM 710 O O . ILE A 1 88 ? 0.226 10.858 6.400 1.00 75.75 88 ILE A O 1
ATOM 714 N N . TYR A 1 89 ? 1.934 9.520 5.810 1.00 74.75 89 TYR A N 1
ATOM 715 C CA . TYR A 1 89 ? 1.322 8.292 6.316 1.00 74.75 89 TYR A CA 1
ATOM 716 C C . TYR A 1 89 ? 1.021 8.379 7.803 1.00 74.75 89 TYR A C 1
ATOM 718 O O . TYR A 1 89 ? -0.061 8.025 8.256 1.00 74.75 89 TYR A O 1
ATOM 726 N N . ARG A 1 90 ? 1.986 8.877 8.579 1.00 75.12 90 ARG A N 1
ATOM 727 C CA . ARG A 1 90 ? 1.838 9.048 10.018 1.00 75.12 90 ARG A CA 1
ATOM 728 C C . ARG A 1 90 ? 0.755 10.072 10.330 1.00 75.12 90 ARG A C 1
ATOM 730 O O . ARG A 1 90 ? -0.042 9.816 11.219 1.00 75.12 90 ARG A O 1
ATOM 737 N N . GLY A 1 91 ? 0.699 11.189 9.605 1.00 76.75 91 GLY A N 1
ATOM 738 C CA . GLY A 1 91 ? -0.361 12.189 9.740 1.00 76.75 91 GLY A CA 1
ATOM 739 C C . GLY A 1 91 ? -1.744 11.613 9.435 1.00 76.75 91 GLY A C 1
ATOM 740 O O . GLY A 1 91 ? -2.684 11.843 10.190 1.00 76.75 91 GLY A O 1
ATOM 741 N N . PHE A 1 92 ? -1.844 10.795 8.387 1.00 76.56 92 PHE A N 1
ATOM 742 C CA . PHE A 1 92 ? -3.058 10.063 8.046 1.00 76.56 92 PHE A CA 1
ATOM 743 C C . PHE A 1 92 ? -3.449 9.054 9.140 1.00 76.56 92 PHE A C 1
ATOM 745 O O . PHE A 1 92 ? -4.553 9.116 9.661 1.00 76.56 92 PHE A O 1
ATOM 752 N N . LEU A 1 93 ? -2.539 8.184 9.587 1.00 73.31 93 LEU A N 1
ATOM 753 C CA . LEU A 1 93 ? -2.826 7.246 10.679 1.00 73.31 93 LEU A CA 1
ATOM 754 C C . LEU A 1 93 ? -3.198 7.962 11.985 1.00 73.31 93 LEU A C 1
ATOM 756 O O . LEU A 1 93 ? -4.058 7.487 12.716 1.00 73.31 93 LEU A O 1
ATOM 760 N N . LEU A 1 94 ? -2.574 9.105 12.283 1.00 74.94 94 LEU A N 1
ATOM 761 C CA . LEU A 1 94 ? -2.920 9.932 13.440 1.00 74.94 94 LEU A CA 1
ATOM 762 C C . LEU A 1 94 ? -4.325 10.530 13.323 1.00 74.94 94 LEU A C 1
ATOM 764 O O . LEU A 1 94 ? -5.010 10.621 14.337 1.00 74.94 94 LEU A O 1
ATOM 768 N N . SER A 1 95 ? -4.782 10.899 12.122 1.00 75.56 95 SER A N 1
ATOM 769 C CA . SER A 1 95 ? -6.162 11.367 11.928 1.00 75.56 95 SER A CA 1
ATOM 770 C C . SER A 1 95 ? -7.185 10.246 12.154 1.00 75.56 95 SER A C 1
ATOM 772 O O . SER A 1 95 ? -8.313 10.511 12.589 1.00 75.56 95 SER A O 1
ATOM 774 N N . LEU A 1 96 ? -6.770 8.996 11.928 1.00 71.88 96 LEU A N 1
ATOM 775 C CA . LEU A 1 96 ? -7.559 7.801 12.199 1.00 71.88 96 LEU A CA 1
ATOM 776 C C . LEU A 1 96 ? -7.533 7.354 13.661 1.00 71.88 96 LEU A C 1
ATOM 778 O O . LEU A 1 96 ? -8.385 6.555 14.022 1.00 71.88 96 LEU A O 1
ATOM 782 N N . LYS A 1 97 ? -6.614 7.825 14.510 1.00 69.31 97 LYS A N 1
ATOM 783 C CA . LYS A 1 97 ? -6.632 7.458 15.934 1.00 69.31 97 LYS A CA 1
ATOM 784 C C . LYS A 1 97 ? -7.840 8.072 16.634 1.00 69.31 97 LYS A C 1
ATOM 786 O O . LYS A 1 97 ? -8.183 9.230 16.372 1.00 69.31 97 LYS A O 1
ATOM 791 N N . ASP A 1 98 ? -8.466 7.305 17.521 1.00 60.66 98 ASP A N 1
ATOM 792 C CA . ASP A 1 98 ? -9.390 7.875 18.500 1.00 60.66 98 ASP A CA 1
ATOM 793 C C . ASP A 1 98 ? -8.613 8.729 19.512 1.00 60.66 98 ASP A C 1
ATOM 795 O O . ASP A 1 98 ? -7.418 8.511 19.730 1.00 60.66 98 ASP A O 1
ATOM 799 N N . LYS A 1 99 ? -9.269 9.777 20.023 1.00 59.25 99 LYS A N 1
ATOM 800 C CA . LYS A 1 99 ? -8.670 10.713 20.984 1.00 59.25 99 LYS A CA 1
ATOM 801 C C . LYS A 1 99 ? -8.412 10.053 22.330 1.00 59.25 99 LYS A C 1
ATOM 803 O O . LYS A 1 99 ? -9.304 9.310 22.787 1.00 59.25 99 LYS A O 1
#

Sequence (99 aa):
YIIDNNKNLIPIQEVMP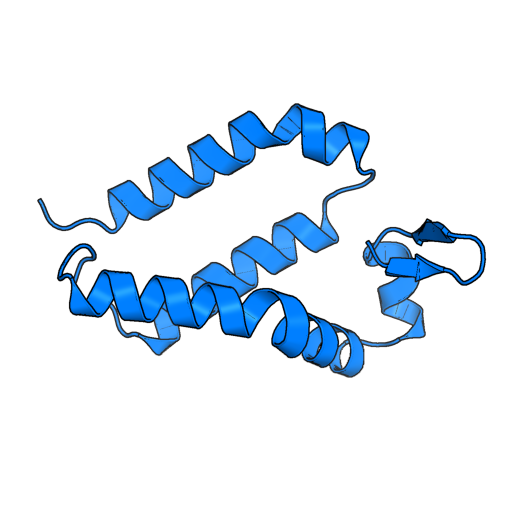IIGWNELEKISLEYITGKVNAIVSKLIQENQLKAYDDDVLKNLLNGWFMHIAIHAKNLKELADKKGQFIAIYRGFLLSLKDK

Radius of gyration: 15.32 Å; chains: 1; bounding box: 34×24×42 Å

pLDDT: mean 77.16, std 5.07, range [59.25, 87.12]

Secondary structure (DSSP, 8-state):
-EE-TTS-EE-HHHHHHHHHHHHHHHHHIIIIIHHHHHHHHHHHHTT-S-S--HHHHHHHHHHHHHHHHHH---HHHHHHHHHHHHHHHHHHHHHHS--

Organism: NCBI:txid192955